Protein AF-A0AAW9LHD9-F1 (afdb_monomer)

Mean predicted aligned error: 6.87 Å

Radius of gyration: 15.71 Å; Cα contacts (8 Å, |Δi|>4): 36; chains: 1; bounding box: 28×32×50 Å

Solvent-accessible surface area (backbone atoms only — not comparable to full-atom values): 5332 Å² total; per-residue (Å²): 136,81,82,82,69,74,61,78,69,69,35,70,90,39,45,44,62,92,46,97,88,44,76,49,72,63,71,54,88,96,36,72,57,33,55,52,38,50,55,50,51,48,68,76,62,65,63,97,69,86,89,77,94,72,61,79,88,52,45,68,58,54,56,55,47,73,77,47,91,59,82,80,64,85,80,75,86,132

Structure (mmCIF, N/CA/C/O backbone):
data_AF-A0AAW9LHD9-F1
#
_entry.id   AF-A0AAW9LHD9-F1
#
loop_
_atom_site.group_PDB
_atom_site.id
_atom_site.type_symbol
_atom_site.label_atom_id
_atom_site.label_alt_id
_atom_site.label_comp_id
_atom_site.label_asym_id
_atom_site.label_entity_id
_atom_site.label_seq_id
_atom_site.pdbx_PDB_ins_code
_atom_site.Cartn_x
_atom_site.Cartn_y
_atom_site.Cartn_z
_atom_site.occupancy
_atom_site.B_iso_or_equiv
_atom_site.auth_seq_id
_atom_site.auth_comp_id
_atom_site.auth_asym_id
_atom_site.auth_atom_id
_atom_site.pdbx_PDB_model_num
ATOM 1 N N . MET A 1 1 ? 18.296 6.704 30.660 1.00 41.06 1 MET A N 1
ATOM 2 C CA . MET A 1 1 ? 17.292 7.571 30.013 1.00 41.06 1 MET A CA 1
ATOM 3 C C . MET A 1 1 ? 17.342 7.249 28.534 1.00 41.06 1 MET A C 1
ATOM 5 O O . MET A 1 1 ? 18.243 7.714 27.858 1.00 41.06 1 MET A O 1
ATOM 9 N N . THR A 1 2 ? 16.497 6.343 28.055 1.00 46.91 2 THR A N 1
ATOM 10 C CA . THR A 1 2 ? 16.333 6.121 26.616 1.00 46.91 2 THR A CA 1
ATOM 11 C C . THR A 1 2 ? 15.232 7.062 26.161 1.00 46.91 2 THR A C 1
ATOM 13 O O . THR A 1 2 ? 14.062 6.841 26.466 1.00 46.91 2 THR A O 1
ATOM 16 N N . GLU A 1 3 ? 15.606 8.160 25.508 1.00 52.00 3 GLU A N 1
ATOM 17 C CA . GLU A 1 3 ? 14.646 8.955 24.749 1.00 52.00 3 GLU A CA 1
ATOM 18 C C . GLU A 1 3 ? 14.085 8.051 23.651 1.00 52.00 3 GLU A C 1
ATOM 20 O O . GLU A 1 3 ? 14.768 7.720 22.682 1.00 52.00 3 GLU A O 1
ATOM 25 N N . ASN A 1 4 ? 12.852 7.587 23.844 1.00 60.91 4 ASN A N 1
ATOM 26 C CA . ASN A 1 4 ? 12.097 6.857 22.836 1.00 60.91 4 ASN A CA 1
ATOM 27 C C . ASN A 1 4 ? 11.604 7.871 21.797 1.00 60.91 4 ASN A C 1
ATOM 29 O O . ASN A 1 4 ? 10.426 8.223 21.763 1.00 60.91 4 ASN A O 1
ATOM 33 N N . SER A 1 5 ? 12.543 8.438 21.036 1.00 65.50 5 SER A N 1
ATOM 34 C CA . SER A 1 5 ? 12.210 9.345 19.945 1.00 65.50 5 SER A CA 1
ATOM 35 C C . SER A 1 5 ? 11.377 8.566 18.922 1.00 65.50 5 SER A C 1
ATOM 37 O O . SER A 1 5 ? 11.771 7.450 18.565 1.00 65.50 5 SER A O 1
ATOM 39 N N . PRO A 1 6 ? 10.218 9.090 18.486 1.00 78.44 6 PRO A N 1
ATOM 40 C CA . PRO A 1 6 ? 9.384 8.406 17.507 1.00 78.44 6 PRO A CA 1
ATOM 41 C C . PRO A 1 6 ? 10.203 8.115 16.248 1.00 78.44 6 PRO A C 1
ATOM 43 O O . PRO A 1 6 ? 10.986 8.959 15.809 1.00 78.44 6 PRO A O 1
ATOM 46 N N . ASP A 1 7 ? 10.032 6.920 15.673 1.00 81.62 7 ASP A N 1
ATOM 47 C CA . ASP A 1 7 ? 10.763 6.525 14.469 1.00 81.62 7 ASP A CA 1
ATOM 48 C C . ASP A 1 7 ? 10.535 7.580 13.370 1.00 81.62 7 ASP A C 1
ATOM 50 O O . ASP A 1 7 ? 9.392 7.772 12.938 1.00 81.62 7 ASP A O 1
ATOM 54 N N . PRO A 1 8 ? 11.587 8.271 12.892 1.00 82.75 8 PRO A N 1
ATOM 55 C CA . PRO A 1 8 ? 11.433 9.349 11.919 1.00 82.75 8 PRO A CA 1
ATOM 56 C C . PRO A 1 8 ? 10.831 8.861 10.596 1.00 82.75 8 PRO A C 1
ATOM 58 O O . PRO A 1 8 ? 10.249 9.649 9.852 1.00 82.75 8 PRO A O 1
ATOM 61 N N . ARG A 1 9 ? 10.911 7.556 10.307 1.00 82.62 9 ARG A N 1
ATOM 62 C CA . ARG A 1 9 ? 10.289 6.937 9.130 1.00 82.62 9 ARG A CA 1
ATOM 63 C C . ARG A 1 9 ? 8.765 6.905 9.231 1.00 82.62 9 ARG A C 1
ATOM 65 O O . ARG A 1 9 ? 8.115 6.778 8.198 1.00 82.62 9 ARG A O 1
ATOM 72 N N . LEU A 1 10 ? 8.204 7.034 10.432 1.00 83.38 10 LEU A N 1
ATOM 73 C CA . LEU A 1 10 ? 6.770 6.966 10.732 1.00 83.38 10 LEU A CA 1
ATOM 74 C C . LEU A 1 10 ? 6.178 8.331 11.126 1.00 83.38 10 LEU A C 1
ATOM 76 O O . LEU A 1 10 ? 5.089 8.395 11.693 1.00 83.38 10 LEU A O 1
ATOM 80 N N . SER A 1 11 ? 6.882 9.433 10.852 1.00 79.19 11 SER A N 1
ATOM 81 C CA . SER A 1 11 ? 6.394 10.775 11.177 1.00 79.19 11 SER A CA 1
ATOM 82 C C . SER A 1 11 ? 5.093 11.124 10.428 1.00 79.19 11 SER A C 1
ATOM 84 O O . SER A 1 11 ? 4.812 10.617 9.336 1.00 79.19 11 SER A O 1
ATOM 86 N N . GLY A 1 12 ? 4.303 12.043 10.998 1.00 71.88 12 GLY A N 1
ATOM 87 C CA . GLY A 1 12 ? 3.021 12.493 10.427 1.00 71.88 12 GLY A CA 1
ATOM 88 C C . GLY A 1 12 ? 3.125 13.214 9.075 1.00 71.88 12 GLY A C 1
ATOM 89 O O . GLY A 1 12 ? 2.111 13.469 8.431 1.00 71.88 12 GLY A O 1
ATOM 90 N N . GL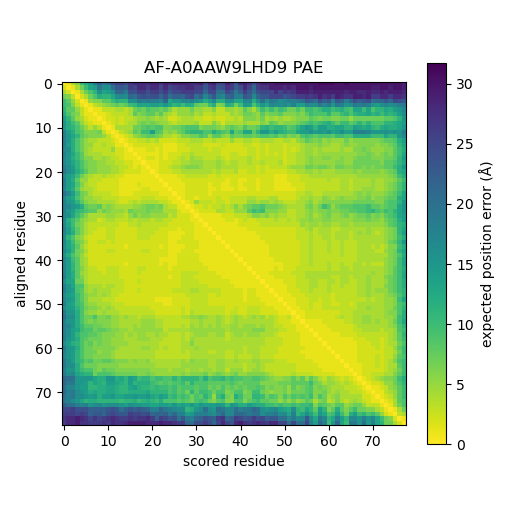U A 1 13 ? 4.337 13.524 8.609 1.00 81.06 13 GLU A N 1
ATOM 91 C CA . GLU A 1 13 ? 4.566 14.0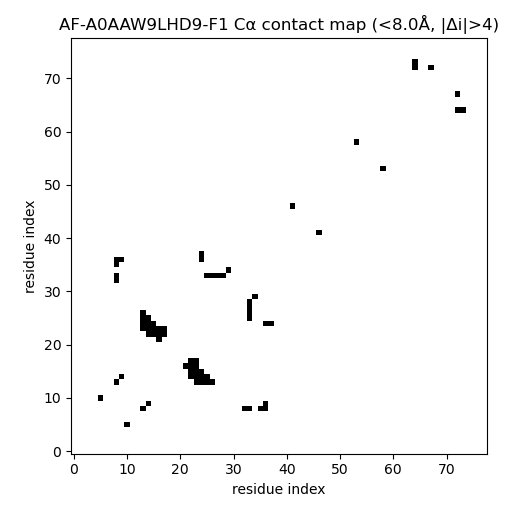12 7.246 1.00 81.06 13 GLU A CA 1
ATOM 92 C C . GLU A 1 13 ? 4.218 12.939 6.205 1.00 81.06 13 GLU A C 1
ATOM 94 O O . GLU A 1 13 ? 3.623 13.246 5.168 1.00 81.06 13 GLU A O 1
ATOM 99 N N . PHE A 1 14 ? 4.529 11.678 6.518 1.00 87.00 14 PHE A N 1
ATOM 100 C CA . PHE A 1 14 ? 4.371 10.545 5.613 1.00 87.00 14 PHE A CA 1
ATOM 101 C C . PHE A 1 14 ? 3.143 9.684 5.901 1.00 87.00 14 PHE A C 1
ATOM 103 O O . PHE A 1 14 ? 2.773 8.867 5.062 1.00 87.00 14 PHE A O 1
ATOM 110 N N . LEU A 1 15 ? 2.523 9.840 7.072 1.00 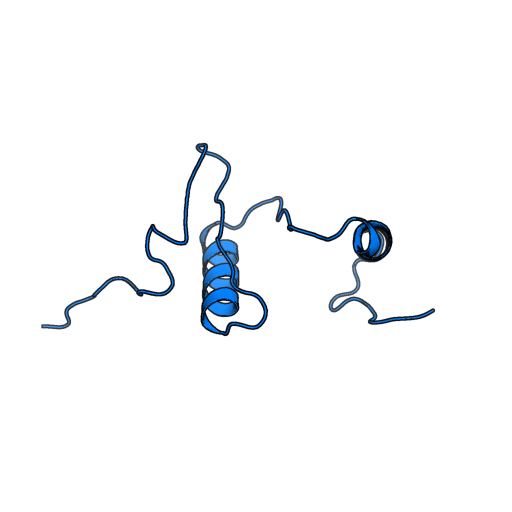92.19 15 LEU A N 1
ATOM 111 C CA . LEU A 1 15 ? 1.311 9.128 7.464 1.00 92.19 15 LEU A CA 1
ATOM 112 C C . LEU A 1 15 ? 0.193 10.131 7.718 1.00 92.19 15 LEU A C 1
ATOM 114 O O . LEU A 1 15 ? 0.260 10.925 8.655 1.00 92.19 15 LEU A O 1
ATOM 118 N N . ARG A 1 16 ? -0.854 10.082 6.894 1.00 92.31 16 ARG A N 1
ATOM 119 C CA . ARG A 1 16 ? -2.030 10.948 7.039 1.00 92.31 16 ARG A CA 1
ATOM 120 C C . ARG A 1 16 ? -3.292 10.109 7.145 1.00 92.31 16 ARG A C 1
ATOM 122 O O . ARG A 1 16 ? -3.418 9.093 6.476 1.00 92.31 16 ARG A O 1
ATOM 129 N N . ARG A 1 17 ? -4.253 10.556 7.951 1.00 92.75 17 ARG A N 1
ATOM 130 C CA . ARG A 1 17 ? -5.585 9.943 8.047 1.00 92.75 17 ARG A CA 1
ATOM 131 C C . ARG A 1 17 ? -6.635 10.927 7.548 1.00 92.75 17 ARG A C 1
ATOM 133 O O . ARG A 1 17 ? -7.108 11.739 8.341 1.00 92.75 17 ARG A O 1
ATOM 140 N N . PRO A 1 18 ? -6.945 10.933 6.239 1.00 92.25 18 PRO A N 1
ATOM 141 C CA . PRO A 1 18 ? -7.972 11.822 5.700 1.00 92.25 18 PRO A CA 1
ATOM 142 C C . PRO A 1 18 ? -9.370 11.503 6.252 1.00 92.25 18 PRO A C 1
ATOM 144 O O . PRO A 1 18 ? -10.199 12.401 6.358 1.00 92.25 18 PRO A O 1
ATOM 147 N N . THR A 1 19 ? -9.620 10.247 6.635 1.00 93.19 19 THR A N 1
ATOM 148 C CA . THR A 1 19 ? -10.832 9.799 7.334 1.00 93.19 19 THR A CA 1
ATOM 149 C C . THR A 1 19 ? -10.463 8.844 8.475 1.00 93.19 19 THR A C 1
ATOM 151 O O . THR A 1 19 ? -9.292 8.497 8.659 1.00 93.19 19 THR A O 1
ATOM 154 N N . SER A 1 20 ? -11.455 8.405 9.255 1.00 91.50 20 SER A N 1
ATOM 155 C CA . SER A 1 20 ? -11.257 7.374 10.280 1.00 91.50 20 SER A CA 1
ATOM 156 C C . SER A 1 20 ? -10.808 6.041 9.694 1.00 91.50 20 SER A C 1
ATOM 158 O O . SER A 1 20 ? -10.056 5.341 10.356 1.00 91.50 20 SER A O 1
ATOM 160 N N . ASP A 1 21 ? -11.188 5.715 8.464 1.00 93.94 21 ASP A N 1
ATOM 161 C CA . ASP A 1 21 ? -11.010 4.360 7.923 1.00 93.94 21 ASP A CA 1
ATOM 162 C C . ASP A 1 21 ? -9.870 4.278 6.901 1.00 93.94 21 ASP A C 1
ATOM 164 O O . ASP A 1 21 ? -9.453 3.196 6.504 1.00 93.94 21 ASP A O 1
ATOM 168 N N . VAL A 1 22 ? -9.317 5.427 6.497 1.00 95.19 22 VAL A N 1
ATOM 169 C CA . VAL A 1 22 ? -8.251 5.504 5.496 1.00 95.19 22 VAL A CA 1
ATOM 170 C C . VAL A 1 22 ? -6.969 6.023 6.132 1.00 95.19 22 VAL A C 1
ATOM 172 O O . VAL A 1 22 ? -6.937 7.110 6.710 1.00 95.19 22 VAL A O 1
ATOM 175 N N . THR A 1 23 ? -5.885 5.265 5.965 1.00 94.94 23 THR A N 1
ATOM 176 C CA . THR A 1 23 ? -4.518 5.726 6.236 1.00 94.94 23 THR A CA 1
ATOM 177 C C . THR A 1 23 ? -3.780 5.873 4.913 1.00 94.94 23 THR A C 1
ATOM 179 O O . THR A 1 23 ? -3.527 4.894 4.220 1.00 94.94 23 THR A O 1
ATOM 182 N N . LEU A 1 24 ? -3.433 7.109 4.562 1.00 95.12 24 LEU A N 1
ATOM 183 C CA . LEU A 1 24 ? -2.593 7.422 3.417 1.00 95.12 24 LEU A CA 1
ATOM 184 C C . LEU A 1 24 ? -1.123 7.328 3.831 1.00 95.12 24 LEU A C 1
ATOM 186 O O . LEU A 1 24 ? -0.680 8.034 4.744 1.00 95.12 24 LEU A O 1
ATOM 190 N N . VAL A 1 25 ? -0.375 6.479 3.130 1.00 95.25 25 VAL A N 1
ATOM 191 C CA . VAL A 1 25 ? 1.059 6.273 3.339 1.00 95.25 25 VAL A CA 1
ATOM 192 C C . VAL A 1 25 ? 1.818 6.888 2.171 1.00 95.25 25 VAL A C 1
ATOM 194 O O . VAL A 1 25 ? 1.797 6.366 1.062 1.00 95.25 25 VAL A O 1
ATOM 197 N N . GLY A 1 26 ? 2.504 8.001 2.416 1.00 94.12 26 GLY A N 1
ATOM 198 C CA . GLY A 1 26 ? 3.405 8.599 1.440 1.00 94.12 26 GLY A CA 1
ATOM 199 C C . GLY A 1 26 ? 4.609 7.691 1.208 1.00 94.12 26 GLY A C 1
ATOM 200 O O . GLY A 1 26 ? 5.232 7.217 2.164 1.00 94.12 26 GLY A O 1
ATOM 201 N N . VAL A 1 27 ? 4.968 7.459 -0.049 1.00 92.19 27 VAL A N 1
ATOM 202 C CA . VAL A 1 27 ? 6.121 6.638 -0.430 1.00 92.19 27 VAL A CA 1
ATOM 203 C C . VAL A 1 27 ? 6.994 7.378 -1.430 1.00 92.19 27 VAL A C 1
ATOM 205 O O . VAL A 1 27 ? 6.516 8.118 -2.280 1.00 92.19 27 VAL A O 1
ATOM 208 N N . VAL A 1 28 ? 8.296 7.160 -1.310 1.00 91.69 28 VAL A N 1
ATOM 209 C CA . VAL A 1 28 ? 9.260 7.415 -2.381 1.00 91.69 28 VAL A CA 1
ATOM 210 C C . VAL A 1 28 ? 9.605 6.060 -2.985 1.00 91.69 28 VAL A C 1
ATOM 212 O O . VAL A 1 28 ? 9.939 5.137 -2.228 1.00 91.69 28 VAL A O 1
ATOM 215 N N . HIS A 1 29 ? 9.494 5.939 -4.311 1.00 83.88 29 HIS A N 1
ATOM 216 C CA . HIS A 1 29 ? 9.839 4.717 -5.041 1.00 83.88 29 HIS A CA 1
ATOM 217 C C . HIS A 1 29 ? 11.274 4.277 -4.720 1.00 83.88 29 HIS A C 1
ATOM 219 O O . HIS A 1 29 ? 12.162 5.112 -4.552 1.00 83.88 29 HIS A O 1
ATOM 225 N N . ASP A 1 30 ? 11.469 2.966 -4.574 1.00 83.56 30 ASP A N 1
ATOM 226 C CA . ASP A 1 30 ? 12.757 2.314 -4.295 1.00 83.56 30 ASP A CA 1
ATOM 227 C C . ASP A 1 30 ? 13.501 2.799 -3.036 1.00 83.56 30 ASP A C 1
ATOM 229 O O . ASP A 1 30 ? 14.685 2.514 -2.848 1.00 83.56 30 ASP A O 1
ATOM 233 N N . HIS A 1 31 ? 12.816 3.494 -2.120 1.00 90.75 31 HIS A N 1
ATOM 234 C CA . HIS A 1 31 ? 13.430 3.980 -0.889 1.00 90.75 31 HIS A CA 1
ATOM 235 C C . HIS A 1 31 ? 13.209 2.999 0.283 1.00 90.75 31 HIS A C 1
ATOM 237 O O . HIS A 1 31 ? 12.059 2.767 0.675 1.00 90.75 31 HIS A O 1
ATOM 243 N N . PRO A 1 32 ? 14.267 2.480 0.943 1.00 90.94 32 PRO A N 1
ATOM 244 C CA . PRO A 1 32 ? 14.135 1.493 2.024 1.00 90.94 32 PRO A CA 1
ATOM 245 C C . PRO A 1 32 ? 13.251 1.946 3.195 1.00 90.94 32 PRO A C 1
ATOM 247 O O . PRO A 1 32 ? 12.535 1.143 3.792 1.00 90.94 32 PRO A O 1
ATOM 250 N N . ALA A 1 33 ? 13.254 3.246 3.511 1.00 91.31 33 ALA A N 1
ATOM 251 C CA . ALA A 1 33 ? 12.373 3.791 4.545 1.00 91.31 33 ALA A CA 1
ATOM 252 C C . ALA A 1 33 ? 10.882 3.697 4.175 1.00 91.31 33 ALA A C 1
ATOM 254 O O . ALA A 1 33 ? 10.060 3.490 5.065 1.00 91.31 33 ALA A O 1
ATOM 255 N N . SER A 1 34 ? 10.535 3.808 2.886 1.00 92.50 34 SER A N 1
ATOM 25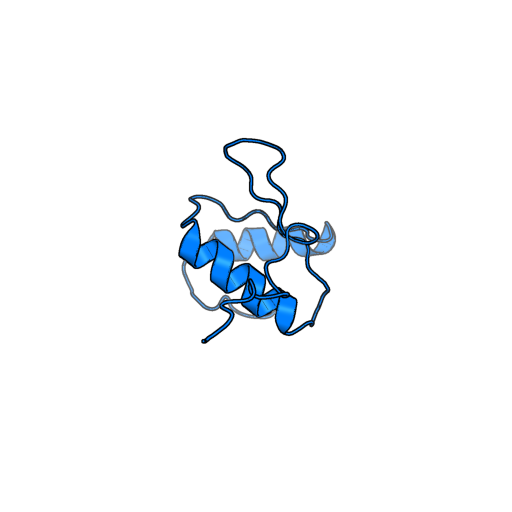6 C CA . SER A 1 34 ? 9.162 3.620 2.405 1.00 92.50 34 SER A CA 1
ATOM 257 C C . SER A 1 34 ? 8.723 2.172 2.596 1.00 92.50 34 SER A C 1
ATOM 259 O O . SER A 1 34 ? 7.634 1.937 3.106 1.00 92.50 34 SER A O 1
ATOM 261 N N . ILE A 1 35 ? 9.590 1.211 2.251 1.00 92.88 35 ILE A N 1
ATOM 262 C CA . ILE A 1 35 ? 9.313 -0.226 2.405 1.00 92.88 35 ILE A CA 1
ATOM 263 C C . ILE A 1 35 ? 9.042 -0.550 3.875 1.00 92.88 35 ILE A C 1
ATOM 265 O O . ILE A 1 35 ? 7.997 -1.114 4.196 1.00 92.88 35 ILE A O 1
ATOM 269 N N . TYR A 1 36 ? 9.939 -0.123 4.770 1.00 92.56 36 TYR A N 1
ATOM 270 C CA . TYR A 1 36 ? 9.761 -0.314 6.210 1.00 92.56 36 TYR A CA 1
ATOM 271 C C . TYR A 1 36 ? 8.450 0.299 6.708 1.00 92.56 36 TYR A C 1
ATOM 273 O O . TYR A 1 36 ? 7.695 -0.354 7.423 1.00 92.56 36 TYR A O 1
ATOM 281 N N . ARG A 1 37 ? 8.158 1.545 6.312 1.00 93.88 37 ARG A N 1
ATOM 282 C CA . ARG A 1 37 ? 6.940 2.251 6.721 1.00 93.88 37 ARG A CA 1
ATOM 283 C C . ARG A 1 37 ? 5.682 1.513 6.268 1.00 93.88 37 ARG A C 1
ATOM 285 O O . ARG A 1 37 ? 4.788 1.322 7.083 1.00 93.88 37 ARG A O 1
ATOM 292 N N . VAL A 1 38 ? 5.610 1.090 5.006 1.00 94.62 38 VAL A N 1
ATOM 293 C CA . VAL A 1 38 ? 4.446 0.363 4.476 1.00 94.62 38 VAL A CA 1
ATOM 294 C C . VAL A 1 38 ? 4.260 -0.959 5.213 1.00 94.62 38 VAL A C 1
ATOM 296 O O . VAL A 1 38 ? 3.167 -1.222 5.701 1.00 94.62 38 VAL A O 1
ATOM 299 N N . GLN A 1 39 ? 5.323 -1.754 5.367 1.00 94.31 39 GLN A N 1
ATOM 300 C CA . GLN A 1 39 ? 5.251 -3.026 6.093 1.00 94.31 39 GLN A CA 1
ATOM 301 C C . GLN A 1 39 ? 4.799 -2.831 7.543 1.00 94.31 39 GLN A C 1
ATOM 303 O O . GLN A 1 39 ? 3.941 -3.569 8.025 1.00 94.31 39 GLN A O 1
ATOM 308 N N . HIS A 1 40 ? 5.338 -1.816 8.221 1.00 94.50 40 HIS A N 1
ATOM 309 C CA . HIS A 1 40 ? 4.970 -1.496 9.594 1.00 94.50 40 HIS A CA 1
ATOM 310 C C . HIS A 1 40 ? 3.496 -1.095 9.703 1.00 94.50 40 HIS A C 1
ATOM 312 O O . HIS A 1 40 ? 2.785 -1.634 10.541 1.00 94.50 40 HIS A O 1
ATOM 318 N N . VAL A 1 41 ? 3.018 -0.198 8.836 1.00 94.44 41 VAL A N 1
ATOM 319 C CA . VAL A 1 41 ? 1.625 0.272 8.858 1.00 94.44 41 VAL A CA 1
ATOM 320 C C . VAL A 1 41 ? 0.646 -0.845 8.517 1.00 94.44 41 VAL A C 1
ATOM 322 O O . VAL A 1 41 ? -0.365 -0.967 9.195 1.00 94.44 41 VAL A O 1
ATOM 325 N N . VAL A 1 42 ? 0.933 -1.670 7.507 1.00 95.88 42 VAL A N 1
ATOM 326 C CA . VAL A 1 42 ? 0.065 -2.804 7.150 1.00 95.88 42 VAL A CA 1
ATOM 327 C C . VAL A 1 42 ? -0.021 -3.796 8.308 1.00 95.88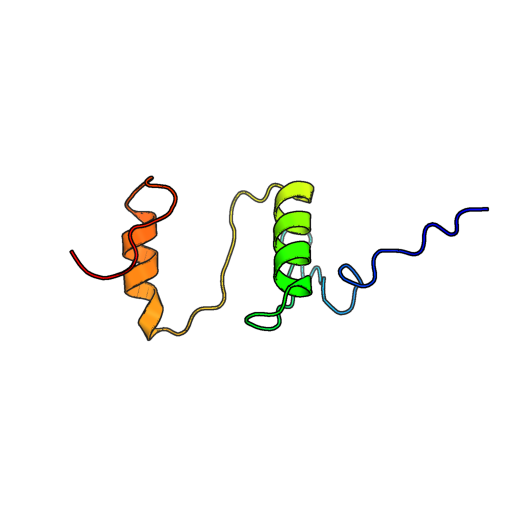 42 VAL A C 1
ATOM 329 O O . VAL A 1 42 ? -1.115 -4.213 8.660 1.00 95.88 42 VAL A O 1
ATOM 332 N N . THR A 1 43 ? 1.107 -4.105 8.954 1.00 95.81 43 THR A N 1
ATOM 333 C CA . THR A 1 43 ? 1.132 -5.019 10.109 1.00 95.81 43 THR A CA 1
ATOM 334 C C . THR A 1 43 ? 0.406 -4.438 11.327 1.00 95.81 43 THR A C 1
ATOM 336 O O . THR A 1 43 ? -0.299 -5.160 12.019 1.00 95.81 43 THR A O 1
ATOM 339 N N . ASP A 1 44 ? 0.576 -3.143 11.606 1.00 94.62 44 ASP A N 1
ATOM 340 C CA . ASP A 1 44 ? -0.047 -2.455 12.749 1.00 94.62 44 ASP A C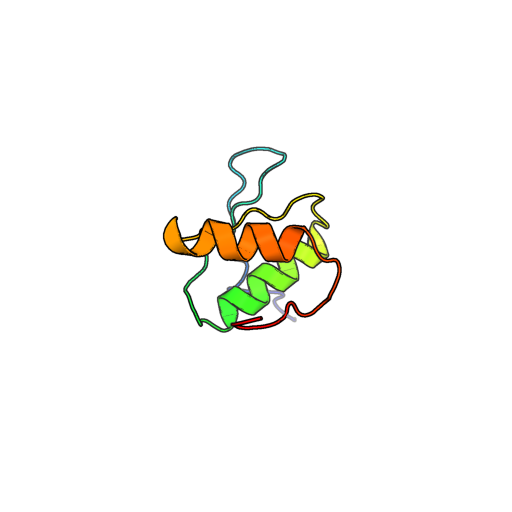A 1
ATOM 341 C C . ASP A 1 44 ? -1.560 -2.267 12.574 1.00 94.62 44 ASP A C 1
ATOM 343 O O . ASP A 1 44 ? -2.315 -2.313 13.544 1.00 94.62 44 ASP A O 1
ATOM 347 N N . ARG A 1 45 ? -2.010 -2.009 11.341 1.00 93.19 45 ARG A N 1
ATOM 348 C CA . ARG A 1 45 ? -3.403 -1.649 11.048 1.00 93.19 45 ARG A CA 1
ATOM 349 C C . ARG A 1 45 ? -4.262 -2.804 10.579 1.00 93.19 45 ARG A C 1
ATOM 351 O O . ARG A 1 45 ? -5.473 -2.661 10.681 1.00 93.19 45 ARG A O 1
ATOM 358 N N . ASP A 1 46 ? -3.645 -3.868 10.073 1.00 95.38 46 ASP A N 1
ATOM 359 C CA . ASP A 1 46 ? -4.315 -5.054 9.536 1.00 95.38 46 ASP A CA 1
ATOM 360 C C . ASP A 1 46 ? -5.523 -4.701 8.641 1.00 95.38 46 ASP A C 1
ATOM 362 O O . ASP A 1 46 ? -6.664 -5.027 8.964 1.00 95.38 46 ASP A O 1
ATOM 366 N N . PRO A 1 47 ? -5.319 -3.909 7.568 1.00 95.69 47 PRO A N 1
ATOM 367 C CA . PRO A 1 47 ? -6.431 -3.425 6.767 1.00 95.69 47 PRO A CA 1
ATOM 368 C C . PRO A 1 47 ? -7.011 -4.538 5.888 1.00 95.69 47 PRO A C 1
ATOM 370 O O . PRO A 1 47 ? -6.267 -5.258 5.224 1.00 95.69 47 PRO A O 1
ATOM 373 N N . ASP A 1 48 ? -8.339 -4.570 5.757 1.00 95.06 48 ASP A N 1
ATOM 374 C CA . ASP A 1 48 ? -9.023 -5.467 4.813 1.00 95.06 48 ASP A CA 1
ATOM 375 C C . ASP A 1 48 ? -8.637 -5.189 3.346 1.00 95.06 48 ASP A C 1
ATOM 377 O O . ASP A 1 48 ? -8.722 -6.066 2.487 1.00 95.06 48 ASP A O 1
ATOM 381 N N . VAL A 1 49 ? -8.238 -3.947 3.035 1.00 93.69 49 VAL A N 1
ATOM 382 C CA . VAL A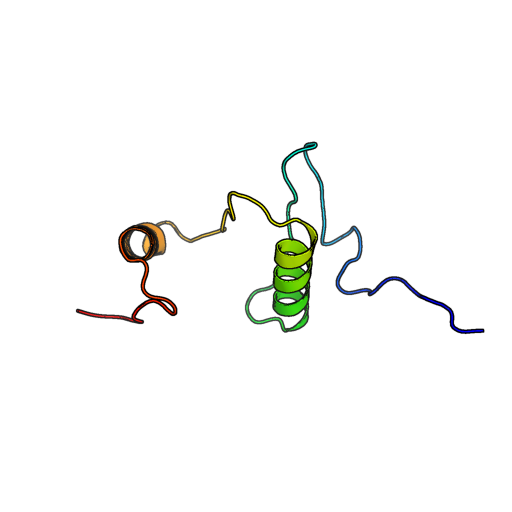 1 49 ? -7.916 -3.492 1.675 1.00 93.69 49 VAL A CA 1
ATOM 383 C C . VAL A 1 49 ? -6.653 -2.633 1.674 1.00 93.69 49 VAL A C 1
ATOM 385 O O . VAL A 1 49 ? -6.565 -1.629 2.382 1.00 93.69 49 VAL A O 1
ATOM 388 N N . LEU A 1 50 ? -5.704 -2.973 0.796 1.00 93.06 50 LEU A N 1
ATOM 389 C CA . LEU A 1 50 ? -4.536 -2.151 0.483 1.00 93.06 50 LEU A CA 1
ATOM 390 C C . LEU A 1 50 ? -4.680 -1.536 -0.916 1.00 93.06 50 LEU A C 1
ATOM 392 O O . LEU A 1 50 ? -4.504 -2.214 -1.926 1.00 93.06 50 LEU A O 1
ATOM 396 N N . ALA A 1 51 ? -4.981 -0.239 -0.976 1.00 93.38 51 ALA A N 1
ATOM 397 C CA . ALA A 1 51 ? -5.019 0.506 -2.232 1.00 93.38 51 ALA A CA 1
ATOM 398 C C . ALA A 1 51 ? -3.606 0.944 -2.659 1.00 93.38 51 ALA A C 1
ATOM 400 O O . ALA A 1 51 ? -2.820 1.405 -1.829 1.00 93.38 51 ALA A O 1
ATOM 401 N N . LEU A 1 52 ? -3.301 0.833 -3.955 1.00 91.50 52 LEU A N 1
ATOM 402 C CA . LEU A 1 52 ? -2.002 1.183 -4.535 1.00 91.50 52 LEU A CA 1
ATOM 403 C C . LEU A 1 52 ? -2.155 2.278 -5.594 1.00 91.50 52 LEU A C 1
ATOM 405 O O . LEU A 1 52 ? -3.088 2.254 -6.396 1.00 91.50 52 LEU A O 1
ATOM 409 N N . GLU A 1 53 ? -1.208 3.213 -5.628 1.00 91.31 53 GLU A N 1
ATOM 410 C CA . GLU A 1 53 ? -1.038 4.113 -6.767 1.00 91.31 53 GLU A CA 1
ATOM 411 C C . GLU A 1 53 ? -0.331 3.353 -7.892 1.00 91.31 53 GLU A C 1
ATOM 413 O O . GLU A 1 53 ? 0.786 2.863 -7.713 1.00 91.31 53 GLU A O 1
ATOM 418 N N . LEU A 1 54 ?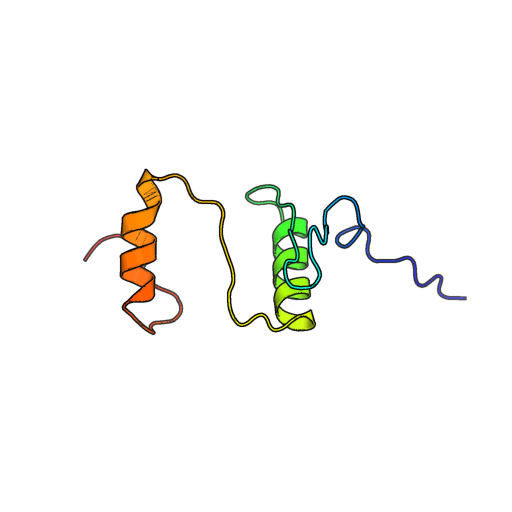 -0.987 3.237 -9.046 1.00 89.44 54 LEU A N 1
ATOM 419 C CA . LEU A 1 54 ? -0.469 2.520 -10.206 1.00 89.44 54 LEU A CA 1
ATOM 420 C C . LEU A 1 54 ? -0.653 3.358 -11.475 1.00 89.44 54 LEU A C 1
ATOM 422 O O . LEU A 1 54 ? -1.691 4.008 -11.635 1.00 89.44 54 LEU A O 1
ATOM 426 N N . PRO A 1 55 ? 0.299 3.311 -12.425 1.00 91.12 55 PRO A N 1
ATOM 427 C CA . PRO A 1 55 ? 0.043 3.834 -13.756 1.00 91.12 55 PRO A CA 1
ATOM 428 C C . PRO A 1 55 ? -1.075 3.006 -14.420 1.00 91.12 55 PRO A C 1
ATOM 430 O O . PRO A 1 55 ? -1.076 1.779 -14.282 1.00 91.12 55 PRO A O 1
ATOM 433 N N . PRO A 1 56 ? -1.992 3.618 -15.199 1.00 94.06 56 PRO A N 1
ATOM 434 C CA . PRO A 1 56 ? -3.093 2.891 -15.841 1.00 94.06 56 PRO A CA 1
ATOM 435 C C . PRO A 1 56 ? -2.645 1.698 -16.698 1.00 94.06 56 PRO A C 1
ATOM 437 O O . PRO A 1 56 ? -3.358 0.708 -16.808 1.00 94.06 56 PRO A O 1
ATOM 440 N N . THR A 1 57 ? -1.441 1.762 -17.273 1.00 94.75 57 THR A N 1
ATOM 441 C CA . THR A 1 57 ? -0.850 0.682 -18.075 1.00 94.75 57 THR A CA 1
ATOM 442 C C . THR A 1 57 ? -0.491 -0.564 -17.266 1.00 94.75 57 THR A C 1
ATOM 444 O O . THR A 1 57 ? -0.432 -1.648 -17.839 1.00 94.75 57 THR A O 1
ATOM 447 N N . ALA A 1 58 ? -0.259 -0.439 -15.957 1.00 91.56 58 ALA A N 1
ATOM 448 C CA . ALA A 1 58 ? 0.025 -1.571 -15.080 1.00 91.56 58 ALA A CA 1
ATOM 449 C C . ALA A 1 58 ? -1.249 -2.237 -14.542 1.00 91.56 58 ALA A C 1
ATOM 451 O O . ALA A 1 58 ? -1.183 -3.376 -14.086 1.00 91.56 58 ALA A O 1
ATOM 452 N N . LEU A 1 59 ? -2.402 -1.560 -14.598 1.00 92.62 59 LEU A N 1
ATOM 453 C CA . LEU A 1 59 ? -3.635 -2.046 -13.978 1.00 92.62 59 LEU A CA 1
ATOM 454 C C . LEU A 1 59 ? -4.052 -3.450 -14.467 1.00 92.62 59 LEU A C 1
ATOM 456 O O . LEU A 1 59 ? -4.265 -4.300 -13.604 1.00 92.62 59 LEU A O 1
ATOM 460 N N . PRO A 1 60 ? -4.050 -3.773 -15.781 1.00 92.25 60 PRO A N 1
ATOM 461 C CA . PRO A 1 60 ? -4.431 -5.114 -16.243 1.00 92.25 60 PRO A CA 1
ATOM 462 C C . PRO A 1 60 ? -3.536 -6.243 -15.700 1.00 92.25 60 PRO A C 1
ATOM 464 O O . PRO A 1 60 ? -3.989 -7.372 -15.499 1.00 92.25 60 PRO A O 1
ATOM 467 N N . LEU A 1 61 ? -2.256 -5.951 -15.436 1.00 89.94 61 LEU A N 1
ATOM 468 C CA . LEU A 1 61 ? -1.332 -6.915 -14.834 1.00 89.94 61 LEU A CA 1
ATOM 469 C C . LEU A 1 61 ? -1.718 -7.205 -13.379 1.00 89.94 61 LEU A C 1
ATOM 471 O O . LEU A 1 61 ? -1.797 -8.365 -12.982 1.00 89.94 61 LEU A O 1
ATOM 475 N N . PHE A 1 62 ? -1.990 -6.162 -12.593 1.00 89.81 62 PHE A N 1
ATOM 476 C CA . PHE A 1 62 ? -2.403 -6.316 -11.196 1.00 89.81 62 PHE A CA 1
ATOM 477 C C . PHE A 1 62 ? -3.802 -6.928 -11.064 1.00 89.81 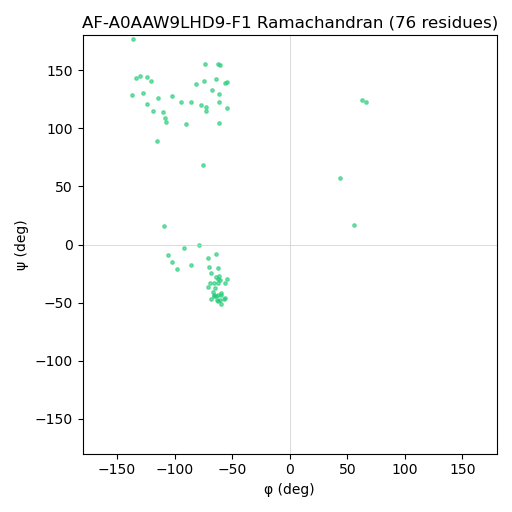62 PHE A C 1
ATOM 479 O O . PHE A 1 62 ? -4.023 -7.717 -10.150 1.00 89.81 62 PHE A O 1
ATOM 486 N N . GLU A 1 63 ? -4.717 -6.647 -11.996 1.00 91.06 63 GLU A N 1
ATOM 487 C CA . GLU A 1 63 ? -6.004 -7.346 -12.088 1.00 91.06 63 GLU A CA 1
ATOM 488 C C . GLU A 1 63 ? -5.803 -8.847 -12.307 1.00 91.06 63 GLU A C 1
ATOM 490 O O . GLU A 1 63 ? -6.459 -9.646 -11.647 1.00 91.06 63 GLU A O 1
ATOM 495 N N . THR A 1 64 ? -4.853 -9.236 -13.166 1.00 90.44 64 THR A N 1
ATOM 496 C CA . THR A 1 64 ? -4.499 -10.647 -13.383 1.00 90.44 64 THR A CA 1
ATOM 497 C C . THR A 1 64 ? -3.927 -11.282 -12.116 1.00 90.44 64 THR A C 1
ATOM 499 O O . THR A 1 64 ? -4.331 -12.385 -11.757 1.00 90.44 64 THR A O 1
ATOM 502 N N . TYR A 1 65 ? -3.028 -10.589 -11.408 1.00 89.81 65 TYR A N 1
ATOM 503 C CA . TYR A 1 65 ? -2.488 -11.075 -10.134 1.00 89.81 65 TYR A CA 1
ATOM 504 C C . TYR A 1 65 ? -3.568 -11.231 -9.060 1.00 89.81 65 TYR A C 1
ATOM 506 O O . TYR A 1 65 ? -3.489 -12.160 -8.273 1.00 89.81 65 TYR A O 1
ATOM 514 N N . ALA A 1 66 ? -4.596 -10.382 -9.048 1.00 88.69 66 ALA A N 1
ATOM 515 C CA . ALA A 1 66 ? -5.696 -10.479 -8.089 1.00 88.69 66 ALA A CA 1
ATOM 516 C C . ALA A 1 66 ? -6.640 -11.676 -8.333 1.00 88.69 66 ALA A C 1
ATOM 518 O O . ALA A 1 66 ? -7.475 -11.964 -7.481 1.00 88.69 66 ALA A O 1
ATOM 519 N N . GLN A 1 67 ? -6.542 -12.356 -9.483 1.00 90.44 67 GLN A N 1
ATOM 520 C CA . GLN A 1 67 ? -7.316 -13.572 -9.781 1.00 90.44 67 GLN A CA 1
ATOM 521 C C . GLN A 1 67 ? -6.589 -14.872 -9.383 1.00 90.44 67 GLN A C 1
ATOM 523 O O . GLN A 1 67 ? -7.146 -15.952 -9.578 1.00 90.44 67 GLN A O 1
ATOM 528 N N . ASP A 1 68 ? -5.351 -14.797 -8.880 1.00 85.62 68 ASP A N 1
ATOM 529 C CA . ASP A 1 68 ? -4.533 -15.947 -8.477 1.00 85.62 68 ASP A CA 1
ATOM 530 C C . ASP A 1 68 ? -4.023 -15.744 -7.040 1.00 85.62 68 ASP A C 1
ATOM 532 O O . ASP A 1 68 ? -3.443 -14.713 -6.715 1.00 85.62 68 ASP A O 1
ATOM 536 N N . ASP A 1 69 ? -4.195 -16.746 -6.180 1.00 85.69 69 ASP A N 1
ATOM 537 C CA . ASP A 1 69 ? -3.740 -16.700 -4.783 1.00 85.69 69 ASP A CA 1
ATOM 538 C C . ASP A 1 69 ? -2.225 -16.965 -4.631 1.00 85.69 69 ASP A C 1
ATOM 540 O O . ASP A 1 69 ? -1.675 -16.987 -3.522 1.00 85.69 69 ASP A O 1
ATOM 544 N N . ARG A 1 70 ? -1.505 -17.203 -5.735 1.00 85.25 70 ARG A N 1
ATOM 545 C CA . ARG A 1 70 ? -0.062 -17.449 -5.712 1.00 85.25 70 ARG A CA 1
ATOM 546 C C . ARG A 1 70 ? 0.706 -16.243 -5.159 1.00 85.25 70 ARG A C 1
ATOM 548 O O . ARG A 1 70 ? 0.738 -15.164 -5.742 1.00 85.25 70 ARG A O 1
ATOM 555 N N . THR A 1 71 ? 1.472 -16.501 -4.100 1.00 83.69 71 THR A N 1
ATOM 556 C CA . THR A 1 71 ? 2.360 -15.520 -3.464 1.00 83.69 71 THR A CA 1
ATOM 557 C C . THR A 1 71 ? 3.807 -16.048 -3.412 1.00 83.69 71 THR A C 1
ATOM 559 O O . THR A 1 71 ? 4.032 -17.099 -2.809 1.00 83.69 71 THR A O 1
ATOM 562 N N . PRO A 1 72 ? 4.805 -15.357 -4.008 1.00 81.12 72 PRO A N 1
ATOM 563 C CA . PRO A 1 72 ? 4.674 -14.119 -4.780 1.00 81.12 72 PRO A CA 1
ATOM 564 C C . PRO A 1 72 ? 4.046 -14.362 -6.168 1.00 81.12 72 PRO A C 1
ATOM 566 O O . PRO A 1 72 ? 4.183 -15.465 -6.704 1.00 81.12 72 PRO A O 1
ATOM 569 N N . PRO A 1 73 ? 3.404 -13.345 -6.772 1.00 81.75 73 PRO A N 1
ATOM 570 C CA . PRO A 1 73 ? 2.864 -13.442 -8.127 1.00 81.75 73 PRO A CA 1
ATOM 571 C C . PRO A 1 73 ? 3.970 -13.730 -9.153 1.00 81.75 73 PRO A C 1
ATOM 573 O O . PRO A 1 73 ? 5.143 -13.405 -8.942 1.00 81.75 73 PRO A O 1
ATOM 576 N N . VAL A 1 74 ? 3.604 -14.342 -10.282 1.00 79.44 74 VAL A N 1
ATOM 577 C CA . VAL A 1 74 ? 4.558 -14.629 -11.365 1.00 79.44 74 VAL A CA 1
ATOM 578 C C . VAL A 1 74 ? 4.925 -13.326 -12.072 1.00 79.44 74 VAL A C 1
ATOM 580 O O . VAL A 1 74 ? 4.069 -12.682 -12.666 1.00 79.44 74 VAL A O 1
ATOM 583 N N . PHE A 1 75 ? 6.202 -12.952 -12.031 1.00 70.12 75 PHE A N 1
ATOM 584 C CA . PHE A 1 75 ? 6.726 -11.814 -12.782 1.00 70.12 75 PHE A CA 1
ATOM 585 C C . PHE A 1 75 ? 6.801 -12.132 -14.275 1.00 70.12 75 PHE A C 1
ATOM 587 O O . PHE A 1 75 ? 7.651 -12.930 -14.648 1.00 70.12 75 PHE A O 1
ATOM 594 N N . GLY A 1 76 ? 6.009 -11.434 -15.098 1.00 62.12 76 GLY A N 1
ATOM 595 C CA . GLY A 1 76 ? 6.224 -11.321 -16.547 1.00 62.12 76 GLY A CA 1
ATOM 596 C C . GLY A 1 76 ? 6.064 -12.620 -17.350 1.00 62.12 76 GLY A C 1
ATOM 597 O O . GLY A 1 76 ? 6.791 -13.581 -17.155 1.00 62.12 76 GLY A O 1
ATOM 598 N N . GLU A 1 77 ? 5.150 -12.568 -18.319 1.00 52.38 77 GLU A N 1
ATOM 599 C CA . GLU A 1 77 ? 4.847 -13.584 -19.340 1.00 52.38 77 GLU A CA 1
ATOM 600 C C . GLU A 1 77 ? 4.324 -14.938 -18.823 1.00 52.38 77 GLU A C 1
ATOM 602 O O . GLU A 1 77 ? 4.931 -15.649 -18.023 1.00 52.38 77 GLU A O 1
ATOM 607 N N . ARG A 1 78 ? 3.153 -15.302 -19.346 1.00 51.00 78 ARG A N 1
ATOM 608 C CA . ARG A 1 78 ? 2.758 -16.696 -19.495 1.00 51.00 78 ARG A CA 1
ATOM 609 C C . ARG A 1 78 ? 3.083 -17.123 -20.917 1.00 51.00 78 ARG A C 1
ATOM 611 O O . ARG A 1 78 ? 2.892 -16.269 -21.812 1.00 51.00 78 ARG A O 1
#

pLDDT: mean 86.07, std 12.38, range [41.06, 95.88]

Sequence (78 aa):
MTENSPDPRLSGEFLRRPTSDVTLVGVVHDHPASIYRVQHVVTDRDPDVLALELPPTALPLFETYAQDDRTPPVFGER

Secondary structure (DSSP, 8-state):
----PPPGGG-TTTEE-SSSS--EE---TT-HHHHHHHHHHHHHH--S-------GGGHHHHHHHTT---SSPP-S--

Foldseek 3Di:
DDPPDPDPLQDCVQWDPPDPQDIHGHDDPPDPSSVVNVVVCCVVPVHPDDDDDDDPVCVVVVVVVVVDPDPPDDPDDD